Protein AF-W5WT65-F1 (afdb_monomer_lite)

Organism: NCBI:txid1449976

Secondary structure (DSSP, 8-state):
---------SSPEEEEEEE---SHHHHHHHHHHHHHHT-TT--SEEEEEEETTT--HHHHHT-SEEEEE--EETTEEPP---

Sequence (82 aa):
MSGAGPARSLSVSRLLIVHHTPSPATQAMLEAVVSGASDPEITGVQVVRRPALAANAVDVLESDAVLLGTPANIGYMSGVNV

Radius of gyration: 14.81 Å; chains: 1; bounding box: 45×21×37 Å

Structure (mmCIF, N/CA/C/O backbone):
data_AF-W5WT65-F1
#
_entry.id   AF-W5WT65-F1
#
loop_
_atom_site.group_PDB
_atom_site.id
_atom_site.type_symbol
_atom_site.label_atom_id
_atom_site.label_alt_id
_atom_site.label_comp_id
_atom_site.label_asym_id
_atom_site.label_entity_id
_atom_site.label_seq_id
_atom_site.pdbx_PDB_ins_code
_atom_site.Cartn_x
_atom_site.Cartn_y
_atom_site.Cartn_z
_atom_site.occupancy
_atom_site.B_iso_or_equiv
_atom_site.auth_seq_id
_atom_site.auth_comp_id
_atom_site.auth_asym_id
_atom_site.auth_atom_id
_atom_site.pdbx_PDB_model_num
ATOM 1 N N . MET A 1 1 ? -34.074 11.511 -1.942 1.00 46.84 1 MET A N 1
ATOM 2 C CA . MET A 1 1 ? -32.898 10.620 -1.845 1.00 46.84 1 MET A CA 1
ATOM 3 C C . MET A 1 1 ? -31.951 11.285 -0.857 1.00 46.84 1 MET A C 1
ATOM 5 O O . MET A 1 1 ? -31.384 12.316 -1.183 1.00 46.84 1 MET A O 1
ATOM 9 N N . SER A 1 2 ? -31.976 10.831 0.399 1.00 57.03 2 SER A N 1
ATOM 10 C CA . SER A 1 2 ? -31.354 11.516 1.543 1.00 57.03 2 SER A CA 1
ATOM 11 C C . SER A 1 2 ? -29.844 11.275 1.547 1.00 57.03 2 SER A C 1
ATOM 13 O O . SER A 1 2 ? -29.407 10.137 1.689 1.00 57.03 2 SER A O 1
ATOM 15 N N . GLY A 1 3 ? -29.072 12.340 1.332 1.00 54.53 3 GLY A N 1
ATOM 16 C CA . GLY A 1 3 ? -27.611 12.346 1.226 1.00 54.53 3 GLY A CA 1
ATOM 17 C C . GLY A 1 3 ? -26.897 12.618 2.548 1.00 54.53 3 GLY A C 1
ATOM 18 O O . GLY A 1 3 ? -26.019 13.471 2.599 1.00 54.53 3 GLY A O 1
ATOM 19 N N . ALA A 1 4 ? -27.255 11.908 3.613 1.00 49.91 4 ALA A N 1
ATOM 20 C CA . ALA A 1 4 ? -26.464 11.892 4.838 1.00 49.91 4 ALA A CA 1
ATOM 21 C C . ALA A 1 4 ? -26.043 10.446 5.103 1.00 49.91 4 ALA A C 1
ATOM 23 O O . ALA A 1 4 ? -26.851 9.630 5.547 1.00 49.91 4 ALA A O 1
ATOM 24 N N . GLY A 1 5 ? -24.793 10.117 4.760 1.00 51.59 5 GLY A N 1
ATOM 25 C CA . GLY A 1 5 ? -24.182 8.857 5.179 1.00 51.59 5 GLY A CA 1
ATOM 26 C C . GLY A 1 5 ? -24.225 8.744 6.709 1.00 51.59 5 GLY A C 1
ATOM 27 O O . GLY A 1 5 ? -24.199 9.774 7.389 1.00 51.59 5 GLY A O 1
ATOM 28 N N . PRO A 1 6 ? -24.347 7.530 7.271 1.00 54.84 6 PRO A N 1
ATOM 29 C CA . PRO A 1 6 ? -24.473 7.360 8.712 1.00 54.84 6 PRO A CA 1
ATOM 30 C C . PRO A 1 6 ? -23.271 7.991 9.424 1.00 54.84 6 PRO A C 1
ATOM 32 O O . PRO A 1 6 ? -22.134 7.855 8.971 1.00 54.84 6 PRO A O 1
ATOM 35 N N . ALA A 1 7 ? -23.526 8.681 10.539 1.00 57.62 7 ALA A N 1
ATOM 36 C CA . ALA A 1 7 ? -22.481 9.138 11.449 1.00 57.62 7 ALA A CA 1
ATOM 37 C C . ALA A 1 7 ? -21.577 7.938 11.787 1.00 57.62 7 ALA A C 1
ATOM 39 O O . ALA A 1 7 ? -22.063 6.945 12.333 1.00 57.62 7 ALA A O 1
ATOM 40 N N . ARG A 1 8 ? -20.299 7.969 11.376 1.00 57.22 8 ARG A N 1
ATOM 41 C CA . ARG A 1 8 ? -19.425 6.795 11.507 1.00 57.22 8 ARG A CA 1
ATOM 42 C C . ARG A 1 8 ? -19.212 6.471 12.985 1.00 57.22 8 ARG A C 1
ATOM 44 O O . ARG A 1 8 ? -18.765 7.308 13.764 1.00 57.22 8 ARG A O 1
ATOM 51 N N . SER A 1 9 ? -19.611 5.250 13.336 1.00 59.59 9 SER A N 1
ATOM 52 C CA . SER A 1 9 ? -19.464 4.637 14.654 1.00 59.59 9 SER A CA 1
ATOM 53 C C . SER A 1 9 ? -17.986 4.493 15.039 1.00 59.59 9 SER A C 1
ATOM 55 O O . SER A 1 9 ? -17.106 4.519 14.182 1.00 59.59 9 SER A O 1
ATOM 57 N N . LEU A 1 10 ? -17.739 4.282 16.332 1.00 58.88 10 LEU A N 1
ATOM 58 C CA . LEU A 1 10 ? -16.452 4.068 17.009 1.00 58.88 10 LEU A CA 1
ATOM 59 C C . LEU A 1 10 ? -15.723 2.759 16.595 1.00 58.88 10 LEU A C 1
ATOM 61 O O . LEU A 1 10 ? -15.050 2.137 17.416 1.00 58.88 10 LEU A O 1
ATOM 65 N N . SER A 1 11 ? -15.879 2.290 15.354 1.00 73.00 11 SER A N 1
ATOM 66 C CA . SER A 1 11 ? -15.245 1.075 14.827 1.00 73.00 11 SER A CA 1
ATOM 67 C C . SER A 1 11 ? -13.868 1.355 14.220 1.00 73.00 11 SER A C 1
ATOM 69 O O . SER A 1 11 ? -13.622 2.437 13.687 1.00 73.00 11 SER A O 1
ATOM 71 N N . VAL A 1 12 ? -12.986 0.348 14.261 1.00 89.50 12 VAL A N 1
ATOM 72 C CA . VAL A 1 12 ? -11.678 0.379 13.584 1.00 89.50 12 VAL A CA 1
ATOM 73 C C . VAL A 1 12 ? -11.887 0.719 12.107 1.00 89.50 12 VAL A C 1
ATOM 75 O O . VAL A 1 12 ? -12.619 0.016 11.414 1.00 89.50 12 VAL A O 1
ATOM 78 N N . SER A 1 13 ? -11.258 1.796 11.640 1.00 94.62 13 SER A N 1
ATOM 79 C CA . SER A 1 13 ? -11.354 2.257 10.258 1.00 94.62 13 SER A CA 1
ATOM 80 C C . SER A 1 13 ? -10.451 1.432 9.350 1.00 94.62 13 SER A C 1
ATOM 82 O O . SER A 1 13 ? -9.281 1.222 9.661 1.00 94.62 13 SER A O 1
ATOM 84 N N . ARG A 1 14 ? -10.952 0.981 8.205 1.00 96.69 14 ARG A N 1
ATOM 85 C CA . ARG A 1 14 ? -10.186 0.148 7.275 1.00 96.69 14 ARG A CA 1
ATOM 86 C C . ARG A 1 14 ? -9.565 0.974 6.150 1.00 96.69 14 ARG A C 1
ATOM 88 O O . ARG A 1 14 ? -10.272 1.491 5.287 1.00 96.69 14 ARG A O 1
ATOM 95 N N . LEU A 1 15 ? -8.235 1.044 6.123 1.00 97.62 15 LEU A N 1
ATOM 96 C CA . LEU A 1 15 ? -7.460 1.660 5.045 1.00 97.62 15 LEU A CA 1
ATOM 97 C C . LEU A 1 15 ? -7.035 0.598 4.027 1.00 97.62 15 LEU A C 1
ATOM 99 O O . LEU A 1 15 ? -6.222 -0.274 4.338 1.00 97.62 15 LEU A O 1
ATOM 103 N N . LEU A 1 16 ? -7.544 0.695 2.800 1.00 98.31 16 LEU A N 1
ATOM 104 C CA . LEU A 1 16 ? -7.114 -0.137 1.679 1.00 98.31 16 LEU A CA 1
ATOM 105 C C . LEU A 1 16 ? -5.977 0.544 0.907 1.00 98.31 16 LEU A C 1
ATOM 107 O O . LEU A 1 16 ? -6.157 1.616 0.338 1.00 98.31 16 LEU A O 1
ATOM 111 N N . ILE A 1 17 ? -4.827 -0.117 0.816 1.00 98.19 17 ILE A N 1
ATOM 112 C CA . ILE A 1 17 ? -3.712 0.273 -0.051 1.00 98.19 17 ILE A CA 1
ATOM 113 C C . ILE A 1 17 ? -3.727 -0.625 -1.288 1.00 98.19 17 ILE A C 1
ATOM 115 O O . ILE A 1 17 ? -3.426 -1.820 -1.193 1.00 98.19 17 ILE A O 1
ATOM 119 N N . VAL A 1 18 ? -4.032 -0.049 -2.450 1.00 97.25 18 VAL A N 1
ATOM 120 C CA . VAL A 1 18 ? -3.927 -0.730 -3.747 1.00 97.25 18 VAL A CA 1
ATOM 121 C C . VAL A 1 18 ? -2.634 -0.302 -4.421 1.00 97.25 18 VAL A C 1
ATOM 123 O O . VAL A 1 18 ? -2.401 0.893 -4.595 1.00 97.25 18 VAL A O 1
ATOM 126 N N . HIS A 1 19 ? -1.792 -1.261 -4.807 1.00 96.19 19 HIS A N 1
ATOM 127 C CA . HIS A 1 19 ? -0.470 -0.943 -5.343 1.00 96.19 19 HIS A CA 1
ATOM 128 C C . HIS A 1 19 ? -0.117 -1.669 -6.646 1.00 96.19 19 HIS A C 1
ATOM 130 O O . HIS A 1 19 ? -0.328 -2.873 -6.798 1.00 96.19 19 HIS A O 1
ATOM 136 N N . HIS A 1 20 ? 0.497 -0.927 -7.565 1.00 95.12 20 HIS A N 1
ATOM 137 C CA . HIS A 1 20 ? 1.235 -1.424 -8.718 1.00 95.12 20 HIS A CA 1
ATOM 138 C C . HIS A 1 20 ? 2.709 -1.071 -8.518 1.00 95.12 20 HIS A C 1
ATOM 140 O O . HIS A 1 20 ? 3.097 0.091 -8.628 1.00 95.12 20 HIS A O 1
ATOM 146 N N . THR A 1 21 ? 3.531 -2.069 -8.194 1.00 94.00 21 THR A N 1
ATOM 147 C CA . THR A 1 21 ? 4.944 -1.872 -7.841 1.00 94.00 21 THR A CA 1
ATOM 148 C C . THR A 1 21 ? 5.894 -2.612 -8.789 1.00 94.00 21 THR A C 1
ATOM 150 O O . THR A 1 21 ? 6.587 -3.535 -8.366 1.00 94.00 21 THR A O 1
ATOM 153 N N . PRO A 1 22 ? 5.947 -2.242 -10.085 1.00 93.12 22 PRO A N 1
ATOM 154 C CA . PRO A 1 22 ? 6.747 -2.959 -11.080 1.00 93.12 22 PRO A CA 1
ATOM 155 C C . PRO A 1 22 ? 8.253 -2.663 -10.985 1.00 93.12 22 PRO A C 1
ATOM 157 O O . PRO A 1 22 ? 9.039 -3.245 -11.728 1.00 93.12 22 PRO A O 1
ATOM 160 N N . SER A 1 23 ? 8.674 -1.733 -10.121 1.00 94.00 23 SER A N 1
ATOM 161 C CA . SER A 1 23 ? 10.073 -1.317 -9.990 1.00 94.00 23 SER A CA 1
ATOM 162 C C . SER A 1 23 ? 10.522 -1.192 -8.529 1.00 94.00 23 SER A C 1
ATOM 164 O O . SER A 1 23 ? 9.687 -0.944 -7.649 1.00 94.00 23 SER A O 1
ATOM 166 N N . PRO A 1 24 ? 11.843 -1.256 -8.257 1.00 96.38 24 PRO A N 1
ATOM 167 C CA . PRO A 1 24 ? 12.386 -1.045 -6.915 1.00 96.38 24 PRO A CA 1
ATOM 168 C C . PRO A 1 24 ? 11.974 0.292 -6.285 1.00 96.38 24 PRO A C 1
ATOM 170 O O . PRO A 1 24 ? 11.692 0.349 -5.095 1.00 96.38 24 PRO A O 1
ATOM 173 N N . ALA A 1 25 ? 11.870 1.363 -7.078 1.00 95.00 25 ALA A N 1
ATOM 174 C CA . ALA A 1 25 ? 11.453 2.672 -6.574 1.00 95.00 25 ALA A CA 1
ATOM 175 C C . ALA A 1 25 ? 9.989 2.668 -6.106 1.00 95.00 25 ALA A C 1
ATOM 177 O O . ALA A 1 25 ? 9.676 3.153 -5.020 1.00 95.00 25 ALA A O 1
ATOM 178 N N . THR A 1 26 ? 9.087 2.074 -6.896 1.00 95.00 26 THR A N 1
ATOM 179 C CA . THR A 1 26 ? 7.676 1.930 -6.497 1.00 95.00 26 THR A CA 1
ATOM 180 C C . THR A 1 26 ? 7.505 0.986 -5.307 1.00 95.00 26 THR A C 1
ATOM 182 O O . THR A 1 26 ? 6.626 1.200 -4.479 1.00 95.00 26 THR A O 1
ATOM 185 N N . GLN A 1 27 ? 8.376 -0.018 -5.180 1.00 96.75 27 GLN A N 1
ATOM 186 C CA . GLN A 1 27 ? 8.410 -0.913 -4.029 1.00 96.75 27 GLN A CA 1
ATOM 187 C C . GLN A 1 27 ? 8.855 -0.183 -2.752 1.00 96.75 27 GLN A 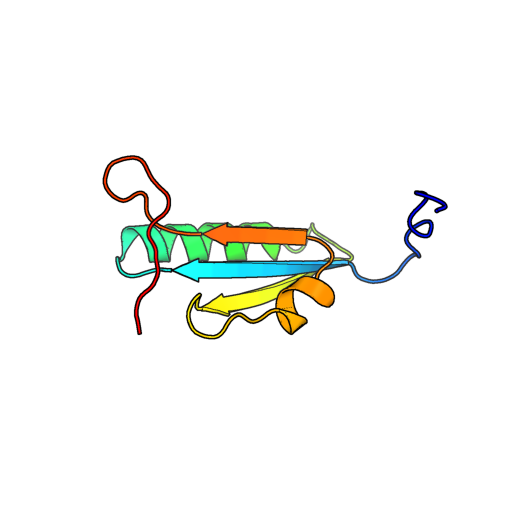C 1
ATOM 189 O O . GLN A 1 27 ? 8.168 -0.272 -1.739 1.00 96.75 27 GLN A O 1
ATOM 194 N N . ALA A 1 28 ? 9.927 0.611 -2.814 1.00 97.81 28 ALA A N 1
ATOM 195 C CA . ALA A 1 28 ? 10.376 1.427 -1.685 1.00 97.81 28 ALA A CA 1
ATOM 196 C C . ALA A 1 28 ? 9.302 2.439 -1.244 1.00 97.81 28 ALA A C 1
ATOM 198 O O . ALA A 1 28 ? 9.084 2.652 -0.053 1.00 97.81 28 ALA A O 1
ATOM 199 N N . MET A 1 29 ? 8.574 3.026 -2.201 1.00 96.69 29 MET A N 1
ATOM 200 C CA . MET A 1 29 ? 7.439 3.902 -1.903 1.00 96.69 29 MET A CA 1
ATOM 201 C C . MET A 1 29 ? 6.312 3.151 -1.186 1.00 96.69 29 MET A C 1
ATOM 203 O O . MET A 1 29 ? 5.769 3.659 -0.209 1.00 96.69 29 MET A O 1
ATOM 207 N N . LEU A 1 30 ? 5.976 1.936 -1.630 1.00 97.62 30 LEU A N 1
ATOM 208 C CA . LEU A 1 30 ? 4.985 1.104 -0.950 1.00 97.62 30 LEU A CA 1
ATOM 209 C C . LEU A 1 30 ? 5.403 0.780 0.486 1.00 97.62 30 LEU A C 1
ATOM 211 O O . LEU A 1 30 ? 4.571 0.837 1.385 1.00 97.62 30 LE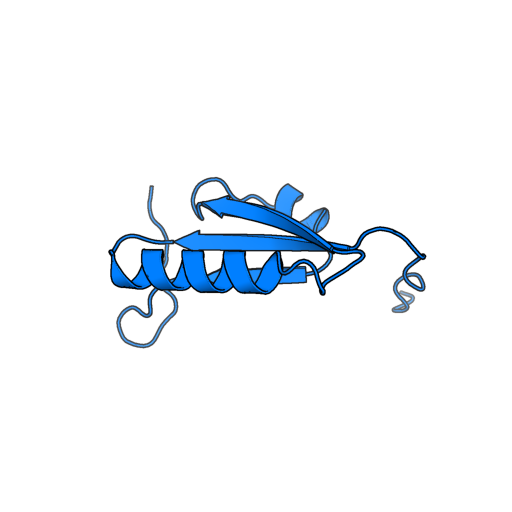U A O 1
ATOM 215 N N . GLU A 1 31 ? 6.669 0.440 0.704 1.00 98.06 31 GLU A N 1
ATOM 216 C CA . GLU A 1 31 ? 7.204 0.135 2.033 1.00 98.06 31 GLU A CA 1
ATOM 217 C C . GLU A 1 31 ? 7.127 1.346 2.962 1.00 98.06 31 GLU A C 1
ATOM 219 O O . GLU A 1 31 ? 6.637 1.215 4.082 1.00 98.06 31 GLU A O 1
ATOM 224 N N . ALA A 1 32 ? 7.506 2.530 2.479 1.00 98.19 32 ALA A N 1
ATOM 225 C CA . ALA A 1 32 ? 7.370 3.773 3.231 1.00 98.19 32 ALA A CA 1
ATOM 226 C C . ALA A 1 32 ? 5.903 4.080 3.580 1.00 98.19 32 ALA A C 1
ATOM 228 O O . ALA A 1 32 ? 5.598 4.426 4.720 1.00 98.19 32 ALA A O 1
ATOM 229 N N . VAL A 1 33 ? 4.980 3.896 2.630 1.00 97.50 33 VAL A N 1
ATOM 230 C CA . VAL A 1 33 ? 3.540 4.096 2.859 1.00 97.50 33 VAL A CA 1
ATOM 231 C C . VAL A 1 33 ? 2.995 3.102 3.880 1.00 97.50 33 VAL A C 1
ATOM 233 O O . VAL A 1 33 ? 2.262 3.503 4.776 1.00 97.50 33 VAL A O 1
ATOM 236 N N . VAL A 1 34 ? 3.343 1.817 3.775 1.00 97.44 34 VAL A N 1
ATOM 237 C CA . VAL A 1 34 ? 2.902 0.793 4.735 1.00 97.44 34 VAL A CA 1
ATOM 238 C C . VAL A 1 34 ? 3.470 1.079 6.121 1.00 97.44 34 VAL A C 1
ATOM 240 O O . VAL A 1 34 ? 2.721 1.024 7.091 1.00 97.44 34 VAL A O 1
ATOM 243 N N . SER A 1 35 ? 4.754 1.436 6.213 1.00 97.75 35 SER A N 1
ATOM 244 C CA . SER A 1 35 ? 5.388 1.814 7.477 1.00 97.75 35 SER A CA 1
ATOM 245 C C . SER A 1 35 ? 4.675 2.997 8.125 1.00 97.75 35 SER A C 1
ATOM 247 O O . SER A 1 35 ? 4.364 2.930 9.305 1.00 97.75 35 SER A O 1
ATOM 249 N N . GLY A 1 36 ? 4.387 4.056 7.363 1.00 97.31 36 GLY A N 1
ATOM 250 C CA . GLY A 1 36 ? 3.691 5.231 7.885 1.00 97.31 36 GLY A CA 1
ATOM 251 C C . GLY A 1 36 ? 2.229 4.956 8.229 1.00 97.31 36 GLY A C 1
ATOM 252 O O . GLY A 1 36 ? 1.739 5.454 9.228 1.00 97.31 36 GLY A O 1
ATOM 253 N N . ALA A 1 37 ? 1.525 4.142 7.438 1.00 96.81 37 ALA A N 1
ATOM 254 C CA . ALA A 1 37 ? 0.120 3.811 7.677 1.00 96.81 37 ALA A CA 1
ATOM 255 C C . ALA A 1 37 ? -0.088 2.840 8.851 1.00 96.81 37 ALA A C 1
ATOM 257 O O . ALA A 1 37 ? -1.173 2.803 9.425 1.00 96.81 37 ALA A O 1
ATOM 258 N N . SER A 1 38 ? 0.916 2.019 9.165 1.00 96.25 38 SER A N 1
ATOM 259 C CA . SER A 1 38 ? 0.919 1.063 10.281 1.00 96.25 38 SER A CA 1
ATOM 260 C C . SER A 1 38 ? 1.777 1.533 11.459 1.00 96.25 38 SER A C 1
ATOM 262 O O . SER A 1 38 ? 2.193 0.707 12.272 1.00 96.25 38 SER A O 1
ATOM 264 N N . ASP A 1 39 ? 2.060 2.835 11.542 1.00 97.25 39 ASP A N 1
ATOM 265 C CA . ASP A 1 39 ? 2.789 3.419 12.665 1.00 97.25 39 ASP A CA 1
ATOM 266 C C . ASP A 1 39 ? 2.040 3.143 13.990 1.00 97.25 39 ASP A C 1
ATOM 268 O O . ASP A 1 39 ? 0.820 3.325 14.037 1.00 97.25 39 ASP A O 1
ATOM 272 N N . PRO A 1 40 ? 2.716 2.698 15.069 1.00 94.00 40 PRO A N 1
ATOM 273 C CA . PRO A 1 40 ? 2.073 2.403 16.352 1.00 94.00 40 PRO A CA 1
ATOM 274 C C . PRO A 1 40 ? 1.310 3.575 16.986 1.00 94.00 40 PRO A C 1
ATOM 276 O O . PRO A 1 40 ? 0.402 3.339 17.786 1.00 94.00 40 PRO A O 1
ATOM 279 N N . GLU A 1 41 ? 1.659 4.822 16.660 1.00 96.25 41 GLU A N 1
ATOM 280 C CA . GLU A 1 41 ? 0.933 6.009 17.125 1.00 96.25 41 GLU A CA 1
ATOM 281 C C . GLU A 1 41 ? -0.414 6.189 16.400 1.00 96.25 41 GLU A C 1
ATOM 283 O O . GLU A 1 41 ? -1.323 6.852 16.912 1.00 96.25 41 GLU A O 1
ATOM 288 N N . ILE A 1 42 ? -0.595 5.548 15.240 1.00 94.12 42 ILE A N 1
ATOM 289 C CA . ILE A 1 42 ? -1.861 5.508 14.506 1.00 94.12 42 ILE A CA 1
ATOM 290 C C . ILE A 1 42 ? -2.733 4.389 15.077 1.00 94.12 42 ILE A C 1
ATOM 292 O O . ILE A 1 42 ? -2.596 3.207 14.762 1.00 94.12 42 ILE A O 1
ATOM 296 N N . THR A 1 43 ? -3.692 4.779 15.913 1.00 93.69 43 THR A N 1
ATOM 297 C CA . THR A 1 43 ? -4.647 3.853 16.535 1.00 93.69 43 THR A CA 1
ATOM 298 C C . THR A 1 43 ? -5.991 3.840 15.808 1.00 93.69 43 THR A C 1
ATOM 300 O O . THR A 1 43 ? -6.361 4.782 15.109 1.00 93.69 43 THR A O 1
ATOM 303 N N . GLY A 1 44 ? -6.744 2.746 15.961 1.00 93.38 44 GLY A N 1
ATOM 304 C CA . GLY A 1 44 ? -8.087 2.632 15.387 1.00 93.38 44 GLY A CA 1
ATOM 305 C C . GLY A 1 44 ? -8.118 2.491 13.863 1.00 93.38 44 GLY A C 1
ATOM 306 O O . GLY A 1 44 ? -9.183 2.669 13.277 1.00 93.38 44 GLY A O 1
ATOM 307 N N . VAL A 1 45 ? -6.993 2.146 13.223 1.00 95.31 45 VAL A N 1
ATOM 308 C CA . VAL A 1 45 ? -6.902 1.895 11.778 1.00 95.31 45 VAL A CA 1
ATOM 309 C C . VAL A 1 45 ? -6.414 0.472 11.511 1.00 95.31 45 VAL A C 1
ATOM 311 O O . VAL A 1 45 ? -5.407 0.030 12.057 1.00 95.31 45 VAL A O 1
ATOM 314 N N . GLN A 1 46 ? -7.116 -0.247 10.640 1.00 96.00 46 GLN A N 1
ATOM 315 C CA . GLN A 1 46 ? -6.667 -1.509 10.065 1.00 96.00 46 GLN A CA 1
ATOM 316 C C . GLN A 1 46 ? -6.149 -1.255 8.651 1.00 96.00 46 GLN A C 1
ATOM 318 O O . GLN A 1 46 ? -6.917 -0.884 7.762 1.00 96.00 46 GLN A O 1
ATOM 323 N N . VAL A 1 47 ? -4.862 -1.509 8.423 1.00 97.31 47 VAL A N 1
ATOM 324 C CA . VAL A 1 47 ? -4.257 -1.409 7.091 1.00 97.31 47 VAL A CA 1
ATOM 325 C C . VAL A 1 47 ? -4.401 -2.733 6.348 1.00 97.31 47 VAL A C 1
ATOM 327 O O . VAL A 1 47 ? -3.981 -3.786 6.827 1.00 97.31 47 VAL A O 1
ATOM 330 N N . VAL A 1 48 ? -4.972 -2.682 5.148 1.00 97.44 48 VAL A N 1
ATOM 331 C CA . VAL A 1 48 ? -5.105 -3.823 4.239 1.00 97.44 48 VAL A CA 1
ATOM 332 C C . VAL A 1 48 ? -4.424 -3.486 2.928 1.00 97.44 48 VAL A C 1
ATOM 334 O O . VAL A 1 48 ? -4.725 -2.477 2.301 1.00 97.44 48 VAL A O 1
ATOM 337 N N . ARG A 1 49 ? -3.515 -4.353 2.484 1.00 97.06 49 ARG A N 1
ATOM 338 C CA . ARG A 1 49 ? -2.779 -4.176 1.232 1.00 97.06 49 ARG A CA 1
ATOM 339 C C . ARG A 1 49 ? -3.259 -5.160 0.169 1.00 97.06 49 ARG A C 1
ATOM 341 O O . ARG A 1 49 ? -3.424 -6.353 0.448 1.00 97.06 49 ARG A O 1
ATOM 348 N N . ARG A 1 50 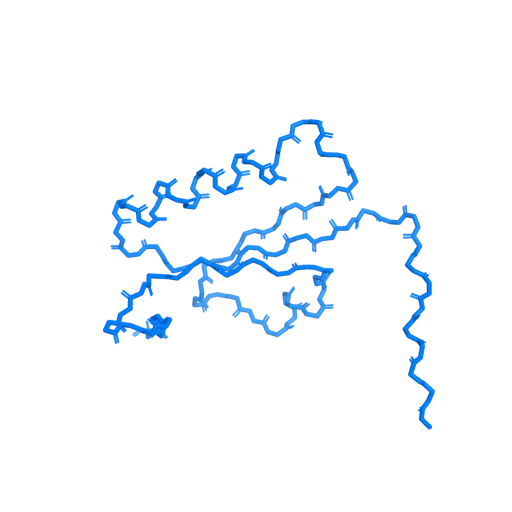? -3.438 -4.670 -1.057 1.00 97.50 50 ARG A N 1
ATOM 349 C CA . ARG A 1 50 ? -3.778 -5.471 -2.236 1.00 97.50 50 ARG A CA 1
ATOM 350 C C . ARG A 1 50 ? -2.912 -5.068 -3.435 1.00 97.50 50 ARG A C 1
ATOM 352 O O . ARG A 1 50 ? -2.843 -3.882 -3.759 1.00 97.50 50 ARG A O 1
ATOM 359 N N . PRO A 1 51 ? -2.285 -6.029 -4.133 1.00 95.88 51 PRO A N 1
ATOM 360 C CA . PRO A 1 51 ? -1.775 -5.782 -5.476 1.00 95.88 51 PRO A CA 1
ATOM 361 C C . PRO A 1 51 ? -2.915 -5.338 -6.398 1.00 95.88 51 PRO A C 1
ATOM 363 O O . PRO A 1 51 ? -4.028 -5.853 -6.287 1.00 95.88 51 PRO A O 1
ATOM 366 N N . ALA A 1 52 ? -2.644 -4.428 -7.331 1.00 93.88 52 ALA A N 1
ATOM 367 C CA . ALA A 1 52 ? -3.658 -3.847 -8.214 1.00 93.88 52 ALA A CA 1
ATOM 368 C C . ALA A 1 52 ? -4.451 -4.886 -9.030 1.00 93.88 52 ALA A C 1
ATOM 370 O O . ALA A 1 52 ? -5.644 -4.700 -9.226 1.00 93.88 52 ALA A O 1
ATOM 371 N N . LEU A 1 53 ? -3.827 -6.001 -9.434 1.00 93.25 53 LEU A N 1
ATOM 372 C CA . LEU A 1 53 ? -4.507 -7.099 -10.144 1.00 93.25 53 LEU A CA 1
ATOM 373 C C . LEU A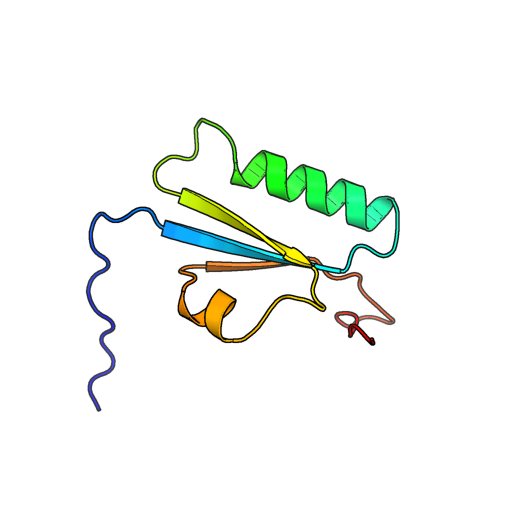 1 53 ? -5.438 -7.945 -9.263 1.00 93.25 53 LEU A C 1
ATOM 375 O O . LEU A 1 53 ? -6.288 -8.658 -9.786 1.00 93.25 53 LEU A O 1
ATOM 379 N N . ALA A 1 54 ? -5.262 -7.904 -7.942 1.00 94.94 54 ALA A N 1
ATOM 380 C CA . ALA A 1 54 ? -6.056 -8.684 -6.994 1.00 94.94 54 ALA A CA 1
ATOM 381 C C . ALA A 1 54 ? -7.137 -7.847 -6.291 1.00 94.94 54 ALA A C 1
ATOM 383 O O . ALA A 1 54 ? -8.101 -8.407 -5.768 1.00 94.94 54 ALA A O 1
ATOM 384 N N . ALA A 1 55 ? -6.967 -6.522 -6.252 1.00 95.44 55 ALA A N 1
ATOM 385 C CA . ALA A 1 55 ? -7.942 -5.609 -5.676 1.00 95.44 55 ALA A CA 1
ATOM 386 C C . ALA A 1 55 ? -9.242 -5.631 -6.489 1.00 95.44 55 ALA A C 1
ATOM 388 O O . ALA A 1 55 ? -9.228 -5.539 -7.716 1.00 95.44 55 ALA A O 1
ATOM 389 N N . ASN A 1 56 ? -10.373 -5.732 -5.802 1.00 95.69 56 ASN A N 1
ATOM 390 C CA . ASN A 1 56 ? -11.688 -5.775 -6.431 1.00 95.69 56 ASN A CA 1
ATOM 391 C C . ASN A 1 56 ? -12.679 -4.8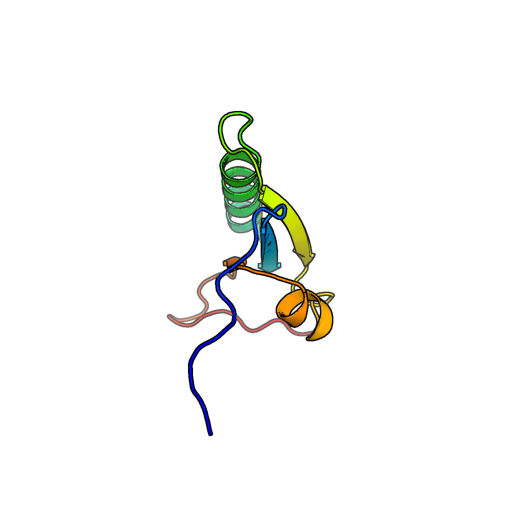20 -5.742 1.00 95.69 56 ASN A C 1
ATOM 393 O O . ASN A 1 56 ? -12.356 -4.142 -4.766 1.00 95.69 56 ASN A O 1
ATOM 397 N N . ALA A 1 57 ? -13.904 -4.752 -6.268 1.00 96.00 57 ALA A N 1
ATOM 398 C CA . ALA A 1 57 ? -14.934 -3.847 -5.761 1.00 96.00 57 ALA A CA 1
ATOM 399 C C . ALA A 1 57 ? -15.304 -4.106 -4.291 1.00 96.00 57 ALA A C 1
ATOM 401 O O . ALA A 1 57 ? -15.625 -3.157 -3.581 1.00 96.00 57 ALA A O 1
ATOM 402 N N . VAL A 1 58 ? -15.234 -5.355 -3.819 1.00 96.50 58 VAL A N 1
ATOM 403 C CA . VAL A 1 58 ? -15.519 -5.690 -2.417 1.00 96.50 58 VAL A CA 1
ATOM 404 C C . VAL A 1 58 ? -14.470 -5.070 -1.504 1.00 96.50 58 VAL A C 1
ATOM 406 O O . VAL A 1 58 ? -14.841 -4.451 -0.514 1.00 96.50 58 VAL A O 1
ATOM 409 N N . ASP A 1 59 ? -13.183 -5.134 -1.869 1.00 95.81 59 ASP A N 1
ATOM 410 C CA . ASP A 1 59 ? -12.124 -4.509 -1.066 1.00 95.81 59 ASP A CA 1
ATOM 411 C C . ASP A 1 59 ? -12.388 -3.005 -0.865 1.00 95.81 59 ASP A C 1
ATOM 413 O O . ASP A 1 59 ? -12.175 -2.489 0.231 1.00 95.81 59 ASP A O 1
ATOM 417 N N . VAL A 1 60 ? -12.870 -2.315 -1.908 1.00 95.06 60 VAL A N 1
ATOM 418 C CA . VAL A 1 60 ? -13.200 -0.880 -1.863 1.00 95.06 60 VAL A CA 1
ATOM 419 C C . VAL A 1 60 ? -14.452 -0.620 -1.031 1.00 95.06 60 VAL A C 1
ATOM 421 O O . VAL A 1 60 ? -14.446 0.282 -0.200 1.00 95.06 60 VAL A O 1
ATOM 424 N N . LEU A 1 61 ? -15.514 -1.405 -1.228 1.00 95.56 61 LEU A N 1
ATOM 425 C CA . LEU A 1 61 ? -16.779 -1.249 -0.502 1.00 95.56 61 LEU A CA 1
ATOM 426 C C . LEU A 1 61 ? -16.643 -1.540 0.999 1.00 95.56 61 LEU A C 1
ATOM 428 O O . LEU A 1 61 ? -17.366 -0.952 1.796 1.00 95.56 61 LEU A O 1
ATOM 432 N N . GLU A 1 62 ? -15.727 -2.428 1.384 1.00 94.62 62 GLU A N 1
ATOM 433 C CA . GLU A 1 62 ? -15.372 -2.687 2.784 1.00 94.62 62 GLU A CA 1
ATOM 434 C C . GLU A 1 62 ? -14.438 -1.625 3.374 1.00 94.62 62 GLU A C 1
ATOM 436 O O . GLU A 1 62 ? -14.253 -1.579 4.590 1.00 94.62 62 GLU A O 1
ATOM 441 N N . SER A 1 63 ? -13.782 -0.825 2.531 1.00 94.94 63 SER A N 1
ATOM 442 C CA . SER A 1 63 ? -12.814 0.168 2.977 1.00 94.94 63 SER A CA 1
ATOM 443 C C . SER A 1 63 ? -13.477 1.486 3.341 1.00 94.94 63 SER A C 1
ATOM 445 O O . SER A 1 63 ? -14.430 1.950 2.721 1.00 94.94 63 SER A O 1
ATOM 447 N N . ASP A 1 64 ? -12.886 2.129 4.329 1.00 96.12 64 ASP A N 1
ATOM 448 C CA . ASP A 1 64 ? -13.253 3.457 4.776 1.00 96.12 64 ASP A CA 1
ATOM 449 C C . ASP A 1 64 ? -12.439 4.560 4.099 1.00 96.12 64 ASP A C 1
ATOM 451 O O . ASP A 1 64 ? -12.827 5.731 4.117 1.00 96.12 64 ASP A O 1
ATOM 455 N N . ALA A 1 65 ? -11.273 4.180 3.582 1.00 95.81 65 ALA A N 1
ATOM 456 C CA . ALA A 1 65 ? -10.331 5.018 2.871 1.00 95.81 65 ALA A CA 1
ATOM 457 C C . ALA A 1 65 ? -9.518 4.155 1.901 1.00 95.81 65 ALA A C 1
ATOM 459 O O . ALA A 1 65 ? -9.202 2.997 2.191 1.00 95.81 65 ALA A O 1
ATOM 460 N N . VAL A 1 66 ? -9.137 4.750 0.771 1.00 96.56 66 VAL A N 1
ATOM 461 C CA . VAL A 1 66 ? -8.322 4.104 -0.260 1.00 96.56 66 VAL A CA 1
ATOM 462 C C . VAL A 1 66 ? -7.078 4.942 -0.527 1.00 96.56 66 VAL A C 1
ATOM 464 O O . VAL A 1 66 ? -7.169 6.150 -0.738 1.00 96.56 66 VAL A O 1
ATOM 467 N N . LEU A 1 67 ? -5.923 4.282 -0.570 1.00 96.12 67 LEU A N 1
ATOM 468 C CA . LEU A 1 67 ? -4.659 4.833 -1.042 1.00 96.12 67 LEU A CA 1
ATOM 469 C C . LEU A 1 67 ? -4.230 4.070 -2.297 1.00 96.12 67 LEU A C 1
ATOM 471 O O . LEU A 1 67 ? -4.078 2.848 -2.274 1.00 96.12 67 LEU A O 1
ATOM 475 N N . LEU A 1 68 ? -4.025 4.801 -3.394 1.00 95.12 68 LEU A N 1
ATOM 476 C CA . LEU A 1 68 ? -3.575 4.247 -4.669 1.00 95.12 68 LEU A CA 1
ATOM 477 C C . LEU A 1 68 ? -2.087 4.542 -4.875 1.00 95.12 68 LEU A C 1
ATOM 479 O O . LEU A 1 68 ? -1.689 5.698 -4.992 1.00 95.12 68 LEU A O 1
ATOM 483 N N . GLY A 1 69 ? -1.268 3.494 -4.940 1.00 93.31 69 GLY A N 1
ATOM 484 C CA . GLY A 1 69 ? 0.144 3.576 -5.305 1.00 93.31 69 GLY A CA 1
ATOM 485 C C . GLY A 1 69 ? 0.368 3.007 -6.701 1.00 93.31 69 GLY A C 1
ATOM 486 O O . GLY A 1 69 ? 0.453 1.794 -6.861 1.00 93.31 69 GLY A O 1
ATOM 487 N N . THR A 1 70 ? 0.469 3.854 -7.721 1.00 91.00 70 THR A N 1
ATOM 488 C CA . THR A 1 70 ? 0.747 3.432 -9.104 1.00 91.00 70 THR A CA 1
ATOM 489 C C . THR A 1 70 ? 1.793 4.356 -9.728 1.00 91.00 70 THR A C 1
ATOM 491 O O . THR A 1 70 ? 1.772 5.558 -9.447 1.00 91.00 70 THR A O 1
ATOM 494 N N . PRO A 1 71 ? 2.740 3.841 -10.535 1.00 88.50 71 PRO A N 1
ATOM 495 C CA . PRO A 1 71 ? 3.693 4.691 -11.229 1.00 88.50 71 PRO A CA 1
ATOM 496 C C . PRO A 1 71 ? 2.980 5.673 -12.160 1.00 88.50 71 PRO A C 1
ATOM 498 O O . PRO A 1 71 ? 1.937 5.369 -12.744 1.00 88.50 71 PRO A O 1
ATOM 501 N N . ALA A 1 72 ? 3.598 6.836 -12.349 1.00 85.75 72 ALA A N 1
ATOM 502 C CA . ALA A 1 72 ? 3.238 7.716 -13.445 1.00 85.75 72 ALA A CA 1
ATOM 503 C C . ALA A 1 72 ? 3.776 7.130 -14.760 1.00 85.75 72 ALA A C 1
ATOM 505 O O . ALA A 1 72 ? 4.966 6.840 -14.877 1.00 85.75 72 ALA A O 1
ATOM 506 N N . ASN A 1 73 ? 2.911 6.984 -15.757 1.0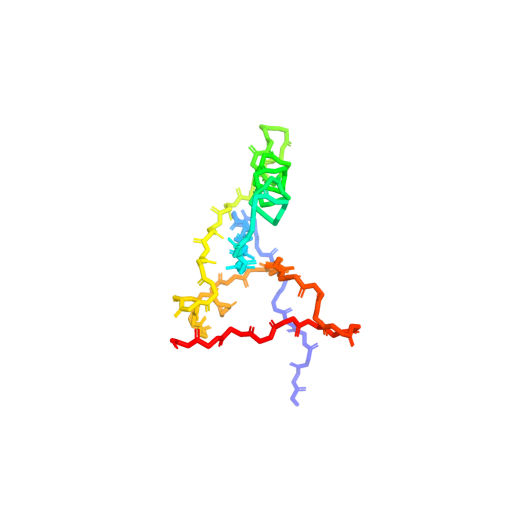0 80.12 73 ASN A N 1
ATOM 507 C CA . ASN A 1 73 ? 3.257 6.601 -17.117 1.00 80.12 73 ASN A CA 1
ATOM 508 C C . ASN A 1 73 ? 2.848 7.736 -18.062 1.00 80.12 73 ASN A C 1
ATOM 510 O O . ASN A 1 73 ? 1.661 8.020 -18.204 1.00 80.12 73 ASN A O 1
ATOM 514 N N . ILE A 1 74 ? 3.830 8.415 -18.664 1.00 84.31 74 ILE A N 1
ATOM 515 C CA . ILE A 1 74 ? 3.626 9.541 -19.602 1.00 84.31 74 ILE A CA 1
ATOM 516 C C . ILE A 1 74 ? 2.647 10.597 -19.036 1.00 84.31 74 ILE A C 1
ATOM 518 O O . ILE A 1 74 ? 1.729 11.063 -19.702 1.00 84.31 74 ILE A O 1
ATOM 522 N N . GLY A 1 75 ? 2.818 10.953 -17.759 1.00 78.69 75 GLY A N 1
ATOM 523 C CA . GLY A 1 75 ? 1.994 11.969 -17.094 1.00 78.69 75 GLY A CA 1
ATOM 524 C C . GLY A 1 75 ? 0.614 11.501 -16.613 1.00 78.69 75 GLY A C 1
ATOM 525 O O . GLY A 1 75 ? -0.169 12.335 -16.166 1.00 78.69 75 GLY A O 1
ATOM 526 N N . TYR A 1 76 ? 0.311 10.200 -16.657 1.00 83.69 76 TYR A N 1
ATOM 527 C CA . TYR A 1 76 ? -0.945 9.629 -16.154 1.00 83.69 76 TYR A CA 1
ATOM 528 C C . TYR A 1 76 ? -0.705 8.483 -15.159 1.00 83.69 76 TYR A C 1
ATOM 530 O O . TYR A 1 76 ? 0.389 7.928 -15.105 1.00 83.69 76 TYR A O 1
ATOM 538 N N . MET A 1 77 ? -1.715 8.103 -14.371 1.00 83.44 77 MET A N 1
ATOM 539 C CA . MET A 1 77 ? -1.638 6.892 -13.542 1.00 83.44 77 MET A CA 1
ATOM 540 C C . MET A 1 77 ? -1.516 5.653 -14.434 1.00 83.44 77 MET A C 1
ATOM 542 O O . MET A 1 77 ? -2.350 5.441 -15.312 1.00 83.44 77 MET A O 1
ATOM 546 N N . SER A 1 78 ? -0.498 4.818 -14.219 1.00 79.75 78 SER A N 1
ATOM 547 C CA . SER A 1 78 ? -0.353 3.589 -14.998 1.00 79.75 78 SER A CA 1
ATOM 548 C C . SER A 1 78 ? -1.567 2.692 -14.789 1.00 79.75 78 SER A C 1
ATOM 550 O O . SER A 1 78 ? -1.924 2.366 -13.653 1.00 79.75 78 SER A O 1
ATOM 552 N N . GLY A 1 79 ? -2.146 2.241 -15.902 1.00 76.06 79 GLY A N 1
ATOM 553 C CA . GLY A 1 79 ? -2.977 1.050 -15.897 1.00 76.06 79 GLY A CA 1
ATOM 554 C C . GLY A 1 79 ? -2.160 -0.158 -15.446 1.00 76.06 79 GLY A C 1
ATOM 555 O O . GLY A 1 79 ? -0.923 -0.147 -15.460 1.00 76.06 79 GLY A O 1
ATOM 556 N N . VAL A 1 80 ? -2.873 -1.191 -15.035 1.00 70.38 80 VAL A N 1
ATOM 557 C CA . VAL A 1 80 ? -2.299 -2.492 -14.739 1.00 70.38 80 VAL A CA 1
ATOM 558 C C . VAL A 1 80 ? -2.947 -3.486 -15.683 1.00 70.38 80 VAL A C 1
ATOM 560 O O . VAL A 1 80 ? -4.172 -3.572 -15.758 1.00 70.38 80 VAL A O 1
ATOM 563 N N . ASN A 1 81 ? -2.103 -4.194 -16.420 1.00 57.50 81 ASN A N 1
ATOM 564 C CA . ASN A 1 81 ? -2.523 -5.233 -17.341 1.00 57.50 81 ASN A CA 1
ATOM 565 C C . ASN A 1 81 ? -2.183 -6.584 -16.708 1.00 57.50 81 ASN A C 1
ATOM 567 O O . ASN A 1 81 ? -1.203 -6.687 -15.965 1.00 57.50 81 ASN A O 1
ATOM 571 N N . VAL A 1 82 ? -3.031 -7.576 -16.973 1.00 49.69 82 VAL A N 1
ATOM 572 C CA . VAL A 1 82 ? -2.795 -8.981 -16.609 1.00 49.69 82 VAL A CA 1
ATOM 573 C C . VAL A 1 82 ? -1.639 -9.577 -17.401 1.00 49.69 82 VAL A C 1
ATOM 575 O O . VAL A 1 82 ? -1.442 -9.149 -18.563 1.00 49.69 82 VAL A O 1
#

InterPro domains:
  IPR029039 Flavoprotein-like superfamily [G3DSA:3.40.50.360] (11-80)
  IPR029039 Flavoprotein-like superfamily [SSF52218] (14-79)

pLDDT: mean 87.67, std 14.92, range [46.84, 98.31]

Foldseek 3Di:
DDPDDPPDDLAQAEEEEEEDQPDPVLVVVVVVVVCVQPPPVDPSYDYDYDYNVGDDPVSVVSHPYYDYRADDDPNHGDDDDD